Protein AF-A0A7W6ABR7-F1 (afdb_monomer)

Nearest PDB structures (foldseek):
  3lcb-assembly2_B  TM=5.280E-01  e=5.001E-01  Escherichia coli O157:H7
  6k5l-assembly1_B  TM=5.221E-01  e=9.002E-01  Escherichia coli O157
  3eps-assembly1_A  TM=5.147E-01  e=1.208E+00  Escherichia coli O157:H7
  7tbi-assembly1_W1  TM=4.268E-01  e=2.050E+00  Saccharomyces cerevisiae
  7vci-assembly1_M  TM=4.526E-01  e=3.690E+00  Xenopus laevis

Structure (mmCIF, N/CA/C/O backbone):
data_AF-A0A7W6ABR7-F1
#
_entry.id   AF-A0A7W6ABR7-F1
#
loop_
_atom_site.group_PDB
_atom_site.id
_atom_site.type_symbol
_atom_site.label_atom_id
_atom_site.label_alt_id
_atom_site.label_comp_id
_atom_site.label_asym_id
_atom_site.label_entity_id
_atom_site.label_seq_id
_atom_site.pdbx_PDB_ins_code
_atom_site.Cartn_x
_atom_site.Cartn_y
_atom_site.Cartn_z
_atom_site.occupancy
_atom_site.B_iso_or_equiv
_atom_site.auth_seq_id
_atom_site.auth_comp_id
_atom_site.auth_asym_id
_atom_site.auth_atom_id
_atom_site.pdbx_PDB_model_num
ATOM 1 N N . MET A 1 1 ? -8.091 80.539 2.087 1.00 40.97 1 MET A N 1
ATOM 2 C CA . MET A 1 1 ? -8.382 79.574 0.998 1.00 40.97 1 MET A CA 1
ATOM 3 C C . MET A 1 1 ? -7.299 78.504 1.099 1.00 40.97 1 MET A C 1
ATOM 5 O O . MET A 1 1 ? -6.149 78.887 1.039 1.00 40.97 1 MET A O 1
ATOM 9 N N . LYS A 1 2 ? -7.511 77.228 1.430 1.00 37.53 2 LYS A N 1
ATOM 10 C CA . LYS A 1 2 ? -8.488 76.234 0.963 1.00 37.53 2 LYS A CA 1
ATOM 11 C C . LYS A 1 2 ? -8.490 75.110 2.028 1.00 37.53 2 LYS A C 1
ATOM 13 O O . LYS A 1 2 ? -7.422 74.620 2.375 1.00 37.53 2 LYS A O 1
ATOM 18 N N . ARG A 1 3 ? -9.644 74.761 2.610 1.00 43.75 3 ARG A N 1
ATOM 19 C CA . ARG A 1 3 ? -9.775 73.646 3.571 1.00 43.75 3 ARG A CA 1
ATOM 20 C C . ARG A 1 3 ? -9.932 72.356 2.760 1.00 43.75 3 ARG A C 1
ATOM 22 O O . ARG A 1 3 ? -10.906 72.244 2.024 1.00 43.75 3 ARG A O 1
ATOM 29 N N . MET A 1 4 ? -8.972 71.435 2.837 1.00 45.25 4 MET A N 1
ATOM 30 C CA . MET A 1 4 ? -9.095 70.100 2.237 1.00 45.25 4 MET A CA 1
ATOM 31 C C . MET A 1 4 ? -9.665 69.146 3.283 1.00 45.25 4 MET A C 1
ATOM 33 O O . MET A 1 4 ? -9.022 68.833 4.281 1.00 45.25 4 MET A O 1
ATOM 37 N N . THR A 1 5 ? -10.913 68.753 3.065 1.00 47.97 5 THR A N 1
ATOM 38 C CA . THR A 1 5 ? -11.672 67.821 3.894 1.00 47.97 5 THR A CA 1
ATOM 39 C C . THR A 1 5 ? -11.133 66.404 3.695 1.00 47.97 5 THR A C 1
ATOM 41 O O . THR A 1 5 ? -11.092 65.904 2.572 1.00 47.97 5 THR A O 1
ATOM 44 N N . LEU A 1 6 ? -10.707 65.768 4.787 1.00 48.12 6 LEU A N 1
ATOM 45 C CA . LEU A 1 6 ? -10.319 64.358 4.853 1.00 48.12 6 LEU A CA 1
ATOM 46 C C . LEU A 1 6 ? -11.557 63.473 4.633 1.00 48.12 6 LEU A C 1
ATOM 48 O O . LEU A 1 6 ? -12.502 63.541 5.416 1.00 48.12 6 LEU A O 1
ATOM 52 N N . ILE A 1 7 ? -11.552 62.633 3.595 1.00 52.03 7 ILE A N 1
ATOM 53 C CA . ILE A 1 7 ? -12.547 61.564 3.428 1.00 52.03 7 ILE A CA 1
ATOM 54 C C . ILE A 1 7 ? -11.973 60.306 4.080 1.00 52.03 7 ILE A C 1
ATOM 56 O O . ILE A 1 7 ? -11.142 59.607 3.500 1.00 52.03 7 ILE A O 1
ATOM 60 N N . ALA A 1 8 ? -12.404 60.045 5.313 1.00 47.41 8 ALA A N 1
ATOM 61 C CA . ALA A 1 8 ? -12.148 58.796 6.014 1.00 47.41 8 ALA A CA 1
ATOM 62 C C . ALA A 1 8 ? -12.925 57.661 5.327 1.00 47.41 8 ALA A C 1
ATOM 64 O O . ALA A 1 8 ? -14.147 57.569 5.431 1.00 47.41 8 ALA A O 1
ATOM 65 N N . THR A 1 9 ? -12.217 56.803 4.599 1.00 53.22 9 THR A N 1
ATOM 66 C CA . THR A 1 9 ? -12.758 55.554 4.054 1.00 53.22 9 THR A CA 1
ATOM 67 C C . THR A 1 9 ? -12.646 54.481 5.134 1.00 53.22 9 THR A C 1
ATOM 69 O O . THR A 1 9 ? -11.569 53.956 5.405 1.00 53.22 9 THR A O 1
ATOM 72 N N . ALA A 1 10 ? -13.764 54.180 5.795 1.00 51.59 10 ALA A N 1
ATOM 73 C CA . ALA A 1 10 ? -13.861 53.068 6.731 1.00 51.59 10 ALA A CA 1
ATOM 74 C C . ALA A 1 10 ? -13.858 51.746 5.947 1.00 51.59 10 ALA A C 1
ATOM 76 O O . ALA A 1 10 ? -14.879 51.319 5.410 1.00 51.59 10 ALA A O 1
ATOM 77 N N . ILE A 1 11 ? -12.691 51.107 5.854 1.00 56.41 11 ILE A N 1
ATOM 78 C CA . ILE A 1 11 ? -12.561 49.736 5.360 1.00 56.41 11 ILE A CA 1
ATOM 79 C C . ILE A 1 11 ? -13.024 48.813 6.489 1.00 56.41 11 ILE A C 1
ATOM 81 O O . ILE A 1 11 ? -12.309 48.598 7.467 1.00 56.41 11 ILE A O 1
ATOM 85 N N . VAL A 1 12 ? -14.237 48.277 6.367 1.00 55.28 12 VAL A N 1
ATOM 86 C CA . VAL A 1 12 ? -14.698 47.164 7.202 1.00 55.28 12 VAL A CA 1
ATOM 87 C C . VAL A 1 12 ? -13.938 45.922 6.743 1.00 55.28 12 VAL A C 1
ATOM 89 O O . VAL A 1 12 ? -14.276 45.303 5.737 1.00 55.28 12 VAL A O 1
ATOM 92 N N . ALA A 1 13 ? -12.863 45.586 7.455 1.00 52.78 13 ALA A N 1
ATOM 93 C CA . ALA A 1 13 ? -12.160 44.327 7.274 1.00 52.78 13 ALA A CA 1
ATOM 94 C C . ALA A 1 13 ? -13.083 43.190 7.733 1.00 52.78 13 ALA A C 1
ATOM 96 O O . ALA A 1 13 ? -13.260 42.955 8.929 1.00 52.78 13 ALA A O 1
ATOM 97 N N . ALA A 1 14 ? -13.701 42.500 6.774 1.00 53.84 14 ALA A N 1
ATOM 98 C CA . ALA A 1 14 ? -14.342 41.220 7.021 1.00 53.84 14 ALA A CA 1
ATOM 99 C C . ALA A 1 14 ? -13.269 40.261 7.551 1.00 53.84 14 ALA A C 1
ATOM 101 O O . ALA A 1 14 ? -12.345 39.884 6.830 1.00 53.84 14 ALA A O 1
ATOM 102 N N . ALA A 1 15 ? -13.362 39.913 8.833 1.00 54.12 15 ALA A N 1
ATOM 103 C CA . ALA A 1 15 ? -12.541 38.880 9.432 1.00 54.12 15 ALA A CA 1
ATOM 104 C C . ALA A 1 15 ? -12.899 37.551 8.758 1.00 54.12 15 ALA A C 1
ATOM 106 O O . ALA A 1 15 ? -13.858 36.878 9.135 1.00 54.12 15 ALA A O 1
ATOM 107 N N . CYS A 1 16 ? -12.140 37.187 7.726 1.00 44.81 16 CYS A N 1
ATOM 108 C CA . CYS A 1 16 ? -12.089 35.824 7.241 1.00 44.81 16 CYS A CA 1
ATOM 109 C C . CYS A 1 16 ? -11.660 34.971 8.433 1.00 44.81 16 CYS A C 1
ATOM 111 O O . CYS A 1 16 ? -10.497 34.998 8.836 1.00 44.81 16 CYS A O 1
ATOM 113 N N . VAL A 1 17 ? -12.607 34.242 9.022 1.00 52.72 17 VAL A N 1
ATOM 114 C CA . VAL A 1 17 ? -12.305 33.117 9.898 1.00 52.72 17 VAL A CA 1
ATOM 115 C C . VAL A 1 17 ? -11.596 32.111 9.001 1.00 52.72 17 VAL A C 1
ATOM 117 O O . VAL A 1 17 ? -12.223 31.290 8.336 1.00 52.72 17 VAL A O 1
ATOM 120 N N . ALA A 1 18 ? -10.278 32.258 8.889 1.00 49.62 18 ALA A N 1
ATOM 121 C CA . ALA A 1 18 ? -9.412 31.265 8.300 1.00 49.62 18 ALA A CA 1
ATOM 122 C C . ALA A 1 18 ? -9.543 30.042 9.203 1.00 49.62 18 ALA A C 1
ATOM 124 O O . ALA A 1 18 ? -8.872 29.939 10.229 1.00 49.62 18 ALA A O 1
ATOM 125 N N . GLY A 1 19 ? -10.485 29.157 8.865 1.00 48.53 19 GLY A N 1
ATOM 126 C CA . GLY A 1 19 ? -10.517 27.812 9.402 1.00 48.53 19 GLY A CA 1
ATOM 127 C C . GLY A 1 19 ? -9.141 27.236 9.133 1.00 48.53 19 GLY A C 1
ATOM 128 O O . GLY A 1 19 ? -8.797 26.967 7.983 1.00 48.53 19 GLY A O 1
ATOM 129 N N . GLN A 1 20 ? -8.316 27.165 10.177 1.00 51.12 20 GLN A N 1
ATOM 130 C CA . GLN A 1 20 ? -7.013 26.533 10.093 1.00 51.12 20 GLN A CA 1
ATOM 131 C C . GLN A 1 20 ? -7.262 25.151 9.485 1.00 51.12 20 GLN A C 1
ATOM 133 O O . GLN A 1 20 ? -8.160 24.452 9.971 1.00 51.12 20 GLN A O 1
ATOM 138 N N . PRO A 1 21 ? -6.557 24.762 8.405 1.00 53.19 21 PRO A N 1
ATOM 139 C CA . PRO A 1 21 ? -6.704 23.415 7.889 1.00 53.19 21 PRO A CA 1
ATOM 140 C C . PRO A 1 21 ? -6.446 22.483 9.068 1.00 53.19 21 PRO A C 1
ATOM 142 O O . PRO A 1 21 ? -5.425 22.630 9.745 1.00 53.19 21 PRO A O 1
ATOM 145 N N . ALA A 1 22 ? -7.409 21.603 9.363 1.00 56.69 22 ALA A N 1
ATOM 146 C CA . ALA A 1 22 ? -7.253 20.581 10.387 1.00 56.69 22 ALA A CA 1
ATOM 147 C C . ALA A 1 22 ? -5.874 19.961 10.173 1.00 56.69 22 ALA A C 1
ATOM 149 O O . ALA A 1 22 ? -5.613 19.446 9.084 1.00 56.69 22 ALA A O 1
ATOM 150 N N . ALA A 1 23 ? -4.976 20.150 11.146 1.00 50.81 23 ALA A N 1
ATOM 151 C CA . ALA A 1 23 ? -3.567 19.827 11.000 1.00 50.81 23 ALA A CA 1
ATOM 152 C C . ALA A 1 23 ? -3.455 18.420 10.411 1.00 50.81 23 ALA A C 1
ATOM 154 O O . ALA A 1 23 ? -3.910 17.453 11.026 1.00 50.81 23 ALA A O 1
ATOM 155 N N . ALA A 1 24 ? -2.942 18.327 9.182 1.00 60.16 24 ALA A N 1
ATOM 156 C CA . ALA A 1 24 ? -2.830 17.061 8.484 1.00 60.16 24 ALA A CA 1
ATOM 157 C C . ALA A 1 24 ? -1.915 16.170 9.323 1.00 60.16 24 ALA A C 1
ATOM 159 O O . ALA A 1 24 ? -0.714 16.423 9.429 1.00 60.16 24 ALA A O 1
ATOM 160 N N . TYR A 1 25 ? -2.500 15.179 9.995 1.00 64.62 25 TYR A N 1
ATOM 161 C CA . TYR A 1 25 ? -1.747 14.247 10.817 1.00 64.62 25 TYR A CA 1
ATOM 162 C C . TYR A 1 25 ? -0.750 13.533 9.905 1.00 64.62 25 TYR A C 1
ATOM 164 O O . TYR A 1 25 ? -1.149 12.835 8.971 1.00 64.62 25 TYR A O 1
ATOM 172 N N . GLN A 1 26 ? 0.546 13.757 10.125 1.00 76.81 26 GLN A N 1
ATOM 173 C CA . GLN A 1 26 ? 1.570 13.140 9.293 1.00 76.81 26 GLN A CA 1
ATOM 174 C C . GLN A 1 26 ? 1.628 11.646 9.613 1.00 76.81 26 GLN A C 1
ATOM 176 O O . GLN A 1 26 ? 1.934 11.247 10.737 1.00 76.81 26 GLN A O 1
ATOM 181 N N . ILE A 1 27 ? 1.319 10.815 8.618 1.00 87.12 27 ILE A N 1
ATOM 182 C CA . ILE A 1 27 ? 1.443 9.363 8.735 1.00 87.12 27 ILE A CA 1
ATOM 183 C C . ILE A 1 27 ? 2.925 9.036 8.892 1.00 87.12 27 ILE A C 1
ATOM 185 O O . ILE A 1 27 ? 3.744 9.393 8.045 1.00 87.12 27 ILE A O 1
ATOM 189 N N . ARG A 1 28 ? 3.282 8.314 9.956 1.00 92.25 28 ARG A N 1
ATOM 190 C CA . ARG A 1 28 ? 4.657 7.842 10.124 1.00 92.25 28 ARG A CA 1
ATOM 191 C C . ARG A 1 28 ? 4.932 6.709 9.137 1.00 92.25 28 ARG A C 1
ATOM 193 O O . ARG A 1 28 ? 4.424 5.603 9.316 1.00 92.25 28 ARG A O 1
ATOM 200 N N . THR A 1 29 ? 5.758 6.962 8.130 1.00 93.38 29 THR A N 1
ATOM 201 C CA . THR A 1 29 ? 6.196 5.947 7.163 1.00 93.38 29 THR A CA 1
ATOM 202 C C . THR A 1 29 ? 7.587 5.417 7.505 1.00 93.38 29 THR A C 1
ATOM 204 O O . THR A 1 29 ? 8.494 6.200 7.785 1.00 93.38 29 THR A O 1
ATOM 207 N N . THR A 1 30 ? 7.773 4.099 7.475 1.00 95.62 30 THR A N 1
ATOM 208 C CA . THR A 1 30 ? 9.071 3.429 7.666 1.00 95.62 30 THR A CA 1
ATOM 209 C C . THR A 1 30 ? 9.321 2.381 6.583 1.00 95.62 30 THR A C 1
ATOM 211 O O . THR A 1 30 ? 8.418 2.020 5.827 1.00 95.62 30 THR A O 1
ATOM 214 N N . GLY A 1 31 ? 10.558 1.887 6.505 1.00 95.62 31 GLY A N 1
ATOM 215 C CA . GLY A 1 31 ? 10.948 0.859 5.544 1.00 95.62 31 GLY A CA 1
ATOM 216 C C . GLY A 1 31 ? 11.339 1.433 4.182 1.00 95.62 31 GLY A C 1
ATOM 217 O O . GLY A 1 31 ? 11.894 2.528 4.098 1.00 95.62 31 GLY A O 1
ATOM 218 N N . ARG A 1 32 ? 11.115 0.657 3.117 1.00 95.75 32 ARG A N 1
ATOM 219 C CA . ARG A 1 32 ? 11.445 1.032 1.734 1.00 95.75 32 ARG A CA 1
ATOM 220 C C . ARG A 1 32 ? 10.276 0.731 0.807 1.00 95.75 32 ARG A C 1
ATOM 222 O O . ARG A 1 32 ? 9.726 -0.368 0.846 1.00 95.75 32 ARG A O 1
ATOM 229 N N . THR A 1 33 ? 9.983 1.688 -0.063 1.00 96.62 33 THR A N 1
ATOM 230 C CA . THR A 1 33 ? 9.040 1.563 -1.173 1.00 96.62 33 THR A CA 1
ATOM 231 C C . THR A 1 33 ? 9.687 2.098 -2.447 1.00 96.62 33 THR A C 1
ATOM 233 O O . THR A 1 33 ? 10.537 2.989 -2.387 1.00 96.62 33 THR A O 1
ATOM 236 N N . MET A 1 34 ? 9.313 1.531 -3.588 1.00 95.69 34 MET A N 1
ATOM 237 C CA . MET A 1 34 ? 9.622 2.039 -4.923 1.00 95.69 34 MET A CA 1
ATOM 238 C C . MET A 1 34 ? 8.494 2.913 -5.480 1.00 95.69 34 MET A C 1
ATOM 240 O O . MET A 1 34 ? 8.646 3.489 -6.559 1.00 95.69 34 MET A O 1
ATOM 244 N N . ALA A 1 35 ? 7.369 3.030 -4.769 1.00 95.50 35 ALA A N 1
ATOM 245 C CA . ALA A 1 35 ? 6.313 3.955 -5.138 1.00 95.50 35 ALA A CA 1
ATOM 246 C C . ALA A 1 35 ? 6.827 5.398 -5.065 1.00 95.50 35 ALA A C 1
ATOM 248 O O . ALA A 1 35 ? 7.492 5.797 -4.106 1.00 95.50 35 ALA A O 1
ATOM 249 N N . SER A 1 36 ? 6.476 6.208 -6.066 1.00 94.00 36 SER A N 1
ATOM 250 C CA . SER A 1 36 ? 6.659 7.655 -5.956 1.00 94.00 36 SER A CA 1
ATOM 251 C C . SER A 1 36 ? 5.838 8.193 -4.773 1.00 94.00 36 SER A C 1
ATOM 253 O O . SER A 1 36 ? 4.831 7.582 -4.406 1.00 94.00 36 SER A O 1
ATOM 255 N N . PRO A 1 37 ? 6.196 9.351 -4.188 1.00 93.88 37 PRO A N 1
ATOM 256 C CA . PRO A 1 37 ? 5.435 9.918 -3.073 1.00 93.88 37 PRO A CA 1
ATOM 257 C C . PRO A 1 37 ? 3.935 10.073 -3.366 1.00 93.88 37 PRO A C 1
ATOM 259 O O . PRO A 1 37 ? 3.108 9.822 -2.493 1.00 93.88 37 PRO A O 1
ATOM 262 N N . GLN A 1 38 ? 3.583 10.430 -4.606 1.00 93.62 38 GLN A N 1
ATOM 263 C CA . GLN A 1 38 ? 2.192 10.554 -5.039 1.00 93.62 38 GLN A CA 1
ATOM 264 C C . GLN A 1 38 ? 1.486 9.194 -5.106 1.00 93.62 38 GLN A C 1
ATOM 266 O O . GLN A 1 38 ? 0.437 9.032 -4.492 1.00 93.62 38 GLN A O 1
ATOM 271 N N . LEU A 1 39 ? 2.091 8.198 -5.766 1.00 95.56 39 LEU A N 1
ATOM 272 C CA . LEU A 1 39 ? 1.530 6.845 -5.826 1.00 95.56 39 LEU A CA 1
ATOM 273 C C . LEU A 1 39 ? 1.368 6.253 -4.423 1.00 95.56 39 LEU A C 1
ATOM 275 O O . LEU A 1 39 ? 0.382 5.579 -4.136 1.00 95.56 39 LEU A O 1
ATOM 279 N N . ALA A 1 40 ? 2.319 6.531 -3.528 1.00 96.62 40 ALA A N 1
ATOM 280 C CA . ALA A 1 40 ? 2.242 6.046 -2.167 1.00 96.62 40 ALA A CA 1
ATOM 281 C C . ALA A 1 40 ? 1.074 6.669 -1.390 1.00 96.62 40 ALA A C 1
ATOM 283 O O . ALA A 1 40 ? 0.364 5.962 -0.673 1.00 96.62 40 ALA A O 1
ATOM 284 N N . ALA A 1 41 ? 0.843 7.973 -1.561 1.00 95.06 41 ALA A N 1
ATOM 285 C CA . ALA A 1 41 ? -0.313 8.654 -0.992 1.00 95.06 41 ALA A CA 1
ATOM 286 C C . ALA A 1 41 ? -1.636 8.092 -1.539 1.00 95.06 41 ALA A C 1
ATOM 288 O O . ALA A 1 41 ? -2.559 7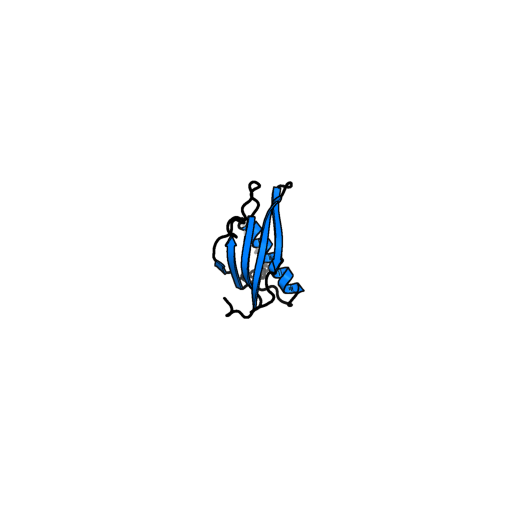.861 -0.759 1.00 95.06 41 ALA A O 1
ATOM 289 N N . ASP A 1 42 ? -1.713 7.807 -2.842 1.00 96.19 42 ASP A N 1
ATOM 290 C CA . ASP A 1 42 ? -2.900 7.214 -3.469 1.00 96.19 42 ASP A CA 1
ATOM 291 C C . ASP A 1 42 ? -3.218 5.833 -2.877 1.00 96.19 42 ASP A C 1
ATOM 293 O O . ASP A 1 42 ? -4.345 5.588 -2.441 1.00 96.19 42 ASP A O 1
ATOM 297 N N . VAL A 1 43 ? -2.206 4.969 -2.737 1.00 97.50 43 VAL A N 1
ATOM 298 C CA . VAL A 1 43 ? -2.360 3.653 -2.096 1.00 97.50 43 VAL A CA 1
ATOM 299 C C . VAL A 1 43 ? -2.838 3.793 -0.644 1.00 97.50 43 VAL A C 1
ATOM 301 O O . VAL A 1 43 ? -3.746 3.075 -0.222 1.00 97.50 43 VAL A O 1
ATOM 304 N N . LEU A 1 44 ? -2.265 4.718 0.139 1.00 96.62 44 LEU A N 1
ATOM 305 C CA . LEU A 1 44 ? -2.698 4.959 1.523 1.00 96.62 44 LEU A CA 1
ATOM 306 C C . LEU A 1 44 ? -4.147 5.462 1.593 1.00 96.62 44 LEU A C 1
ATOM 308 O O . LEU A 1 44 ? -4.898 5.021 2.465 1.00 96.62 44 LEU A O 1
ATOM 312 N N . ASN A 1 45 ? -4.556 6.339 0.676 1.00 96.06 45 ASN A N 1
ATOM 313 C CA . ASN A 1 45 ? -5.925 6.844 0.594 1.00 96.06 45 ASN A CA 1
ATOM 314 C C . ASN A 1 45 ? -6.928 5.726 0.286 1.00 96.06 45 ASN A C 1
ATOM 316 O O . ASN A 1 45 ? -7.991 5.656 0.911 1.00 96.06 45 ASN A O 1
ATOM 320 N N . ASP A 1 46 ? -6.587 4.809 -0.617 1.00 97.31 46 ASP A N 1
ATOM 321 C CA . ASP A 1 46 ? -7.450 3.674 -0.938 1.00 97.31 46 ASP A CA 1
ATOM 322 C C . ASP A 1 46 ? -7.499 2.635 0.190 1.00 97.31 46 ASP A C 1
ATOM 324 O O . ASP A 1 46 ? -8.572 2.101 0.488 1.00 97.31 46 ASP A O 1
ATOM 328 N N . ILE A 1 47 ? -6.401 2.423 0.923 1.00 95.81 47 ILE A N 1
ATOM 329 C CA . ILE A 1 47 ? -6.415 1.619 2.158 1.00 95.81 47 ILE A CA 1
ATOM 330 C C . ILE A 1 47 ? -7.279 2.282 3.244 1.00 95.81 47 ILE A C 1
ATOM 332 O O . ILE A 1 47 ? -8.026 1.597 3.954 1.00 95.81 47 ILE A O 1
ATOM 336 N N . ALA A 1 48 ? -7.217 3.608 3.385 1.00 95.00 48 ALA A N 1
ATOM 337 C CA . ALA A 1 48 ? -8.055 4.358 4.318 1.00 95.00 48 ALA A CA 1
ATOM 338 C C . ALA A 1 48 ? -9.544 4.223 3.957 1.00 95.00 48 ALA A C 1
ATOM 340 O O . ALA A 1 48 ? -10.379 3.975 4.834 1.00 95.00 48 ALA A O 1
ATOM 341 N N . ARG A 1 49 ? -9.879 4.306 2.663 1.00 95.50 49 ARG A N 1
ATOM 342 C CA . ARG A 1 49 ? -11.234 4.068 2.145 1.00 95.50 49 ARG A CA 1
ATOM 343 C C . ARG A 1 49 ? -11.694 2.640 2.429 1.00 95.50 49 ARG A C 1
ATOM 345 O O . ARG A 1 49 ? -12.767 2.458 3.003 1.00 95.50 49 ARG A O 1
ATOM 352 N N . TYR A 1 50 ? -10.869 1.641 2.121 1.00 92.88 50 TYR A N 1
ATOM 353 C CA . TYR A 1 50 ? -11.139 0.240 2.451 1.00 92.88 50 TYR A CA 1
ATOM 354 C C . TYR A 1 50 ? -11.428 0.067 3.951 1.00 92.88 50 TYR A C 1
ATOM 356 O O . TYR A 1 50 ? -12.444 -0.518 4.334 1.00 92.88 50 TYR A O 1
ATOM 364 N N . SER A 1 51 ? -10.588 0.642 4.814 1.00 92.38 51 SER A N 1
ATOM 365 C CA . SER A 1 51 ? -10.743 0.566 6.273 1.00 92.38 51 SER A CA 1
ATOM 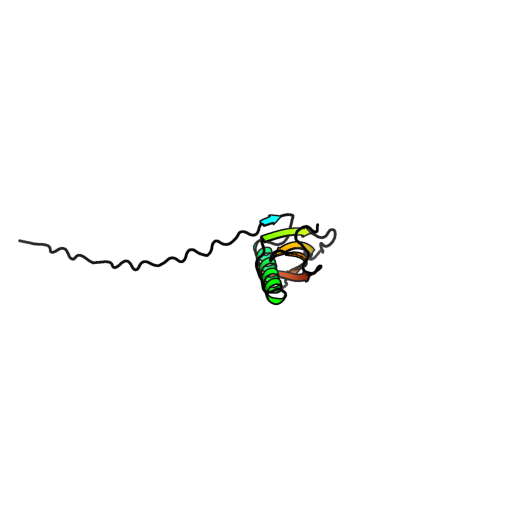366 C C . SER A 1 51 ? -12.044 1.221 6.745 1.00 92.38 51 SER A C 1
ATOM 368 O O . SER A 1 51 ? -12.719 0.700 7.639 1.00 92.38 51 SER A O 1
ATOM 370 N N . LYS A 1 52 ? -12.448 2.329 6.106 1.00 93.94 52 LYS A N 1
ATOM 371 C CA . LYS A 1 52 ? -13.723 2.997 6.387 1.00 93.94 52 LYS A CA 1
ATOM 372 C C . LYS A 1 52 ? -14.901 2.102 6.031 1.00 93.94 52 LYS A C 1
ATOM 374 O O . LYS A 1 52 ? -15.811 1.972 6.844 1.00 93.94 52 LYS A O 1
ATOM 379 N N . THR A 1 53 ? -14.863 1.479 4.854 1.00 93.31 53 THR A N 1
ATOM 380 C CA . THR A 1 53 ? -15.949 0.616 4.362 1.00 93.31 53 THR A CA 1
ATOM 381 C C . THR A 1 53 ? -16.083 -0.690 5.143 1.00 93.31 53 THR A C 1
ATOM 383 O O . THR A 1 53 ? -17.196 -1.138 5.381 1.00 93.31 53 THR A O 1
ATOM 386 N N . THR A 1 54 ? -14.972 -1.281 5.586 1.00 90.38 54 THR A N 1
ATOM 387 C CA . THR A 1 54 ? -14.974 -2.594 6.257 1.00 90.38 54 THR A CA 1
ATOM 388 C C . THR A 1 54 ? -15.020 -2.506 7.779 1.00 90.38 54 THR A C 1
ATOM 390 O O . THR A 1 54 ? -15.416 -3.463 8.438 1.00 90.38 54 THR A O 1
ATOM 393 N N . GLY A 1 55 ? -14.615 -1.374 8.359 1.00 86.38 55 GLY A N 1
ATOM 394 C CA . GLY A 1 55 ? -14.447 -1.239 9.805 1.00 86.38 55 GLY A CA 1
ATOM 395 C C . GLY A 1 55 ? -14.774 0.140 10.371 1.00 86.38 55 GLY A C 1
ATOM 396 O O . GLY A 1 55 ? -14.342 0.436 11.486 1.00 86.38 55 GLY A O 1
ATOM 397 N N . GLY A 1 56 ? -15.471 0.994 9.613 1.00 91.25 56 GLY A N 1
ATOM 398 C CA . GLY A 1 56 ? -16.050 2.259 10.080 1.00 91.25 56 GLY A CA 1
ATOM 399 C C . GLY A 1 56 ? -15.072 3.420 10.287 1.00 91.25 56 GLY A C 1
ATOM 400 O O . GLY A 1 56 ? -15.510 4.537 10.577 1.00 91.25 56 GLY A O 1
ATOM 401 N N . CYS A 1 57 ? -13.769 3.219 10.081 1.00 90.75 57 CYS A N 1
ATOM 402 C CA . 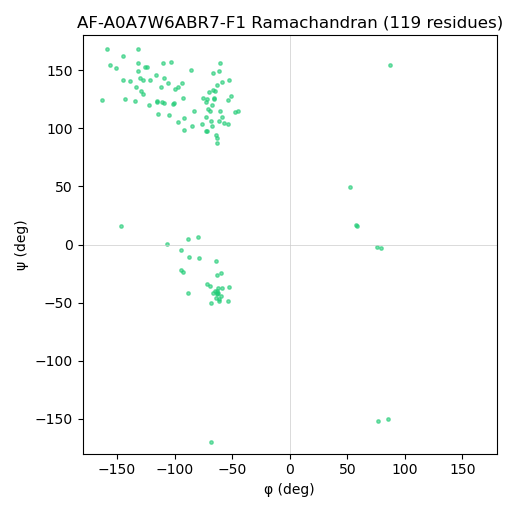CYS A 1 57 ? -12.734 4.221 10.338 1.00 90.75 57 CYS A CA 1
ATOM 403 C C . CYS A 1 57 ? -11.669 4.245 9.227 1.00 90.75 57 CYS A C 1
ATOM 405 O O . CYS A 1 57 ? -11.265 3.199 8.733 1.00 90.75 57 CYS A O 1
ATOM 407 N N . SER A 1 58 ? -11.211 5.443 8.855 1.00 92.75 58 SER A N 1
ATOM 408 C CA . SER A 1 58 ? -10.202 5.691 7.810 1.00 92.75 58 SER A CA 1
ATOM 409 C C . SER A 1 58 ? -8.833 6.111 8.355 1.00 92.75 58 SER A C 1
ATOM 411 O O . SER A 1 58 ? -7.926 6.398 7.581 1.00 92.75 58 SER A O 1
ATOM 413 N N . PHE A 1 59 ? -8.674 6.205 9.676 1.00 92.00 59 PHE A N 1
ATOM 414 C CA . PHE A 1 59 ? -7.473 6.775 10.276 1.00 92.00 59 PHE A CA 1
ATOM 415 C C . PHE A 1 59 ? -6.285 5.809 10.197 1.00 92.00 59 PHE A C 1
ATOM 417 O O . PHE A 1 59 ? -6.366 4.683 10.693 1.00 92.00 59 PHE A O 1
ATOM 424 N N . ILE A 1 60 ? -5.165 6.275 9.640 1.00 93.75 60 ILE A N 1
ATOM 425 C CA . ILE A 1 60 ? -3.897 5.544 9.543 1.00 93.75 60 ILE A CA 1
ATOM 426 C C . ILE A 1 60 ? -2.851 6.279 10.388 1.00 93.75 60 ILE A C 1
ATOM 428 O O . ILE A 1 60 ? -2.584 7.454 10.164 1.00 93.75 60 ILE A O 1
ATOM 432 N N . TYR A 1 61 ? -2.244 5.582 11.349 1.00 92.38 61 TYR A N 1
ATOM 433 C CA . TYR A 1 61 ? -1.203 6.131 12.228 1.00 92.38 61 TYR A CA 1
ATOM 434 C C . TYR A 1 61 ? 0.194 5.973 11.623 1.00 92.38 61 TYR A C 1
ATOM 436 O O . TYR A 1 61 ? 1.036 6.866 11.708 1.00 92.38 61 TYR A O 1
ATOM 444 N N . SER A 1 62 ? 0.458 4.808 11.032 1.00 95.06 62 SER A N 1
ATOM 445 C CA . SER A 1 62 ? 1.769 4.479 10.483 1.00 95.06 62 SER A CA 1
ATOM 446 C C . SER A 1 62 ? 1.683 3.421 9.395 1.00 95.06 62 SER A C 1
ATOM 448 O O . SER A 1 62 ? 0.793 2.567 9.437 1.00 95.06 62 SER A O 1
ATOM 450 N N . ALA A 1 63 ? 2.662 3.423 8.496 1.00 96.69 63 ALA A N 1
ATOM 451 C CA . ALA A 1 63 ? 2.844 2.411 7.465 1.00 96.69 63 ALA A CA 1
ATOM 452 C C . ALA A 1 63 ? 4.316 1.984 7.399 1.00 96.69 63 ALA A C 1
ATOM 454 O O . ALA A 1 63 ? 5.197 2.815 7.200 1.00 96.69 63 ALA A O 1
ATOM 455 N N . ASP A 1 64 ? 4.573 0.690 7.559 1.00 97.50 64 ASP A N 1
ATOM 456 C CA . ASP A 1 64 ? 5.877 0.080 7.3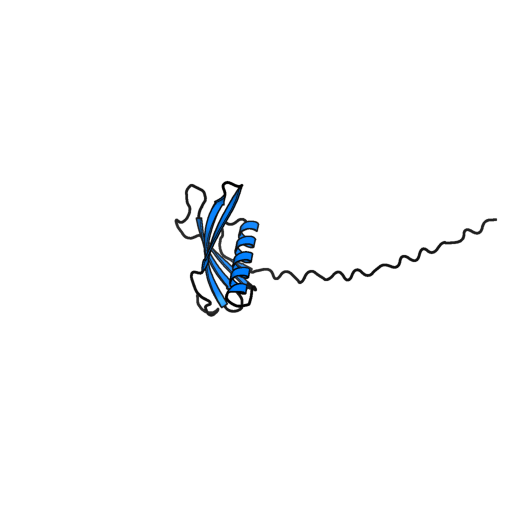12 1.00 97.50 64 ASP A CA 1
ATOM 457 C C . ASP A 1 64 ? 5.855 -0.634 5.959 1.00 97.50 64 ASP A C 1
ATOM 459 O O . ASP A 1 64 ? 5.012 -1.506 5.726 1.00 97.50 64 ASP A O 1
ATOM 463 N N . MET A 1 65 ? 6.746 -0.232 5.057 1.00 98.12 65 MET A N 1
ATOM 464 C CA . MET A 1 65 ? 6.742 -0.650 3.657 1.00 98.12 65 MET A CA 1
ATOM 465 C C . MET A 1 65 ? 7.940 -1.544 3.361 1.00 98.12 65 MET A C 1
ATOM 467 O O . MET A 1 65 ? 9.075 -1.255 3.753 1.00 98.12 65 MET A O 1
ATOM 471 N N . ARG 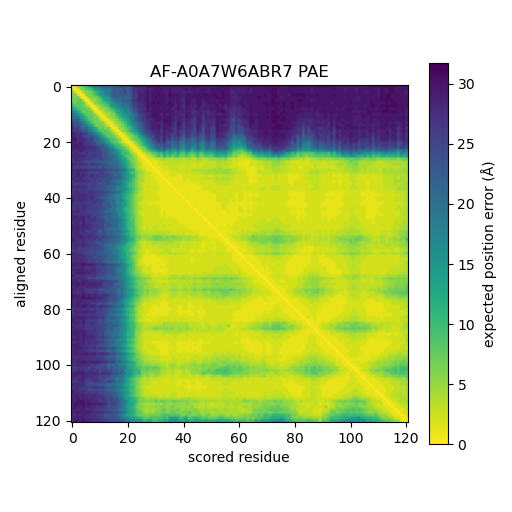A 1 66 ? 7.699 -2.639 2.640 1.00 97.88 66 ARG A N 1
ATOM 472 C CA . ARG A 1 66 ? 8.755 -3.566 2.240 1.00 97.88 66 ARG A CA 1
ATOM 473 C C . ARG A 1 66 ? 8.515 -4.111 0.843 1.00 97.88 66 ARG A C 1
ATOM 475 O O . ARG A 1 66 ? 7.501 -4.759 0.596 1.00 97.88 66 ARG A O 1
ATOM 482 N N . ILE A 1 67 ? 9.504 -3.953 -0.028 1.00 98.00 67 ILE A N 1
ATOM 483 C CA . ILE A 1 67 ? 9.542 -4.599 -1.344 1.00 98.00 67 ILE A CA 1
ATOM 484 C C . ILE A 1 67 ? 9.638 -6.120 -1.160 1.00 98.00 67 ILE A C 1
ATOM 486 O O . ILE A 1 67 ? 10.451 -6.610 -0.369 1.00 98.00 67 ILE A O 1
ATOM 490 N N . VAL A 1 68 ? 8.803 -6.874 -1.874 1.00 97.81 68 VAL A N 1
ATOM 491 C CA . VAL A 1 68 ? 8.878 -8.339 -1.899 1.00 97.81 68 VAL A CA 1
ATOM 492 C C . VAL A 1 68 ? 10.122 -8.746 -2.698 1.00 97.81 68 VAL A C 1
ATOM 494 O O . VAL A 1 68 ? 10.243 -8.314 -3.850 1.00 97.81 68 VAL A O 1
ATOM 497 N N . PRO A 1 69 ? 11.033 -9.558 -2.125 1.00 95.94 69 PRO A N 1
ATOM 498 C CA . PRO A 1 69 ? 12.194 -10.072 -2.850 1.00 95.94 69 PRO A CA 1
ATOM 499 C C . PRO A 1 69 ? 11.781 -10.755 -4.154 1.00 95.94 69 PRO A C 1
ATOM 501 O O . PRO A 1 69 ? 10.736 -11.402 -4.199 1.00 95.94 69 PRO A O 1
ATOM 504 N N . ASP A 1 70 ? 12.575 -10.560 -5.206 1.00 94.81 70 ASP A N 1
ATOM 505 C CA . ASP A 1 70 ? 12.400 -11.195 -6.522 1.00 94.81 70 ASP A CA 1
ATOM 506 C C . ASP A 1 70 ? 11.042 -10.937 -7.204 1.00 94.81 70 ASP A C 1
ATOM 508 O O . ASP A 1 70 ? 10.666 -11.617 -8.154 1.00 94.81 70 ASP A O 1
ATOM 512 N N . SER A 1 71 ? 10.293 -9.925 -6.747 1.00 96.19 71 SER A N 1
ATOM 513 C CA . SER A 1 71 ? 9.013 -9.539 -7.356 1.00 96.19 71 SER A CA 1
ATOM 514 C C . SER A 1 71 ? 9.151 -8.542 -8.506 1.00 96.19 71 SER A C 1
ATOM 516 O O . SER A 1 71 ? 8.165 -8.284 -9.198 1.00 96.19 71 SER A O 1
ATOM 518 N N . GLN A 1 72 ? 10.343 -7.964 -8.694 1.00 95.06 72 GLN A N 1
ATOM 519 C CA . GLN A 1 72 ? 10.614 -7.048 -9.796 1.00 95.06 72 GLN A CA 1
ATOM 520 C C . GLN A 1 72 ? 10.547 -7.782 -11.130 1.00 95.06 72 GLN A C 1
ATOM 522 O O . GLN A 1 72 ? 11.134 -8.844 -11.326 1.00 95.06 72 GLN A O 1
ATOM 527 N N . ARG A 1 73 ? 9.839 -7.169 -12.064 1.00 93.88 73 ARG A N 1
ATOM 528 C CA . ARG A 1 73 ? 9.648 -7.637 -13.427 1.00 93.88 73 ARG A CA 1
ATOM 529 C C . ARG A 1 73 ? 10.404 -6.724 -14.384 1.00 93.88 73 ARG A C 1
ATOM 531 O O . ARG A 1 73 ? 10.624 -5.548 -14.099 1.00 93.88 73 ARG A O 1
ATOM 538 N N . ALA A 1 74 ? 10.746 -7.255 -15.556 1.00 93.69 74 ALA A N 1
ATOM 539 C CA . ALA A 1 74 ? 11.435 -6.498 -16.604 1.00 93.69 74 ALA A CA 1
ATOM 540 C C . ALA A 1 74 ? 10.636 -5.274 -17.094 1.00 93.69 74 ALA A C 1
ATOM 542 O O . ALA A 1 74 ? 11.219 -4.306 -17.566 1.00 93.69 74 ALA A O 1
ATOM 543 N N . ASP A 1 75 ? 9.309 -5.301 -16.945 1.00 92.25 75 ASP A N 1
ATOM 544 C CA . ASP A 1 75 ? 8.410 -4.189 -17.261 1.00 92.25 75 ASP A CA 1
ATOM 545 C C . ASP A 1 75 ? 8.360 -3.109 -16.162 1.00 92.25 75 ASP A C 1
ATOM 547 O O . ASP A 1 75 ? 7.540 -2.204 -16.248 1.00 92.25 75 ASP A O 1
ATOM 551 N N . GLY A 1 76 ? 9.193 -3.193 -15.117 1.00 91.69 76 GLY A N 1
ATOM 552 C CA . GLY A 1 76 ? 9.192 -2.268 -13.976 1.00 91.69 76 GLY A CA 1
ATOM 553 C C . GLY A 1 76 ? 8.100 -2.550 -12.937 1.00 91.69 76 GLY A C 1
ATOM 554 O O . GLY A 1 76 ? 8.045 -1.887 -11.894 1.00 91.69 76 GLY A O 1
ATOM 555 N N . GLY A 1 77 ? 7.235 -3.539 -13.181 1.00 96.00 77 GLY A N 1
ATOM 556 C CA . GLY A 1 77 ? 6.270 -4.004 -12.197 1.00 96.00 77 GLY A CA 1
ATOM 557 C C . GLY A 1 77 ? 6.949 -4.670 -11.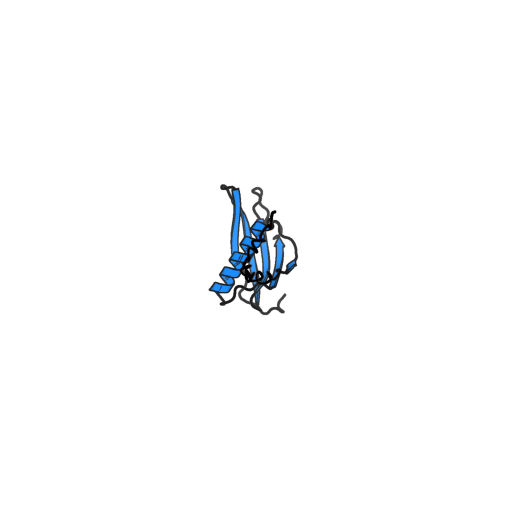003 1.00 96.00 77 GLY A C 1
ATOM 558 O O . GLY A 1 77 ? 8.006 -5.281 -11.131 1.00 96.00 77 GLY A O 1
ATOM 559 N N . HIS A 1 78 ? 6.352 -4.543 -9.824 1.00 97.62 78 HIS A N 1
ATOM 560 C CA . HIS A 1 78 ? 6.866 -5.134 -8.590 1.00 97.62 78 HIS A CA 1
ATOM 561 C C . HIS A 1 78 ? 5.752 -5.281 -7.552 1.00 97.62 78 HIS A C 1
ATOM 563 O O . HIS A 1 78 ? 4.642 -4.771 -7.717 1.00 97.62 78 HIS A O 1
ATOM 569 N N . THR A 1 79 ? 6.034 -6.021 -6.480 1.00 98.31 79 THR A N 1
ATOM 570 C CA . THR A 1 79 ? 5.100 -6.200 -5.366 1.00 98.31 79 THR A CA 1
ATOM 571 C C . THR A 1 79 ? 5.722 -5.729 -4.062 1.00 98.31 79 THR A C 1
ATOM 573 O O . THR A 1 79 ? 6.891 -5.977 -3.779 1.00 98.31 79 THR A O 1
ATOM 576 N N . GLU A 1 80 ? 4.914 -5.100 -3.221 1.00 98.50 80 GLU A N 1
ATOM 577 C CA . GLU A 1 80 ? 5.290 -4.663 -1.883 1.00 98.50 80 GLU A CA 1
ATOM 578 C C . GLU A 1 80 ? 4.318 -5.214 -0.840 1.00 98.50 80 GLU A C 1
ATOM 580 O O . GLU A 1 80 ? 3.149 -5.479 -1.125 1.00 98.50 80 GLU A O 1
ATOM 585 N N . ILE A 1 81 ? 4.802 -5.390 0.387 1.00 98.31 81 ILE A N 1
ATOM 586 C CA . ILE A 1 81 ? 3.975 -5.639 1.564 1.00 98.31 81 ILE A CA 1
ATOM 587 C C . ILE A 1 81 ? 4.009 -4.405 2.442 1.00 98.31 81 ILE A C 1
ATOM 589 O O . ILE A 1 81 ? 5.077 -3.985 2.888 1.00 98.31 81 ILE A O 1
ATOM 593 N N . TRP A 1 82 ? 2.835 -3.849 2.704 1.00 98.19 82 TRP A N 1
ATOM 594 C CA . TRP A 1 82 ? 2.665 -2.698 3.573 1.00 98.19 82 TRP A CA 1
ATOM 595 C C . TRP A 1 82 ? 1.952 -3.138 4.843 1.00 98.19 82 TRP A C 1
ATOM 597 O O . TRP A 1 82 ? 0.864 -3.714 4.795 1.00 98.19 82 TRP A O 1
ATOM 607 N N . THR A 1 83 ? 2.580 -2.893 5.987 1.00 97.69 83 THR A N 1
ATOM 608 C CA . THR A 1 83 ? 2.014 -3.173 7.307 1.00 97.69 83 THR A CA 1
ATOM 609 C C . THR A 1 83 ? 1.576 -1.857 7.924 1.00 97.69 83 THR A C 1
ATOM 611 O O . THR A 1 83 ? 2.407 -1.015 8.255 1.00 97.69 83 THR A O 1
ATOM 614 N N . LEU A 1 84 ? 0.269 -1.667 8.073 1.00 96.06 84 LEU A N 1
ATOM 615 C CA . LEU A 1 84 ? -0.305 -0.425 8.571 1.00 96.06 84 LEU A CA 1
ATOM 616 C C . LEU A 1 84 ? -0.874 -0.612 9.969 1.00 96.06 84 LEU A C 1
ATOM 618 O O . LEU A 1 84 ? -1.487 -1.636 10.268 1.00 96.06 84 LEU A O 1
ATOM 622 N N . ASN A 1 85 ? -0.725 0.421 10.792 1.00 94.88 85 ASN A N 1
ATOM 623 C CA . ASN A 1 85 ? -1.539 0.596 11.986 1.00 94.88 85 ASN A CA 1
ATOM 624 C C . ASN A 1 85 ? -2.671 1.559 11.621 1.00 94.88 85 ASN A C 1
ATOM 626 O O . ASN A 1 85 ? -2.439 2.759 11.463 1.00 94.88 85 ASN A O 1
ATOM 630 N N . ALA A 1 86 ? -3.879 1.032 11.461 1.00 91.19 86 ALA A N 1
ATOM 631 C CA . ALA A 1 86 ? -5.068 1.780 11.087 1.00 91.19 86 ALA A CA 1
ATOM 632 C C . ALA A 1 86 ? -6.191 1.505 12.089 1.00 91.19 86 ALA A C 1
ATOM 634 O O . ALA A 1 86 ? -6.507 0.353 12.381 1.00 91.19 86 ALA A O 1
ATOM 635 N N . CYS A 1 87 ? -6.810 2.564 12.614 1.00 89.06 87 CYS A N 1
ATOM 636 C CA . CYS A 1 87 ? -7.977 2.462 13.498 1.00 89.06 87 CYS A CA 1
ATOM 637 C C . CYS A 1 87 ? -7.776 1.522 14.699 1.00 89.06 87 CYS A C 1
ATOM 639 O O . CYS A 1 87 ? -8.589 0.631 14.937 1.00 89.06 87 CYS A O 1
ATOM 641 N N . ALA A 1 88 ? -6.662 1.700 15.417 1.00 88.38 88 ALA A N 1
ATOM 642 C CA . ALA A 1 88 ? -6.241 0.866 16.547 1.00 88.38 88 ALA A CA 1
ATOM 643 C C . ALA A 1 88 ? -6.049 -0.633 16.226 1.00 88.38 88 ALA A C 1
ATOM 645 O O . ALA A 1 88 ? -5.942 -1.452 17.137 1.00 88.38 88 ALA A O 1
ATOM 646 N N . ALA A 1 89 ? -5.947 -0.993 14.945 1.00 92.44 89 ALA A N 1
ATOM 647 C CA . ALA A 1 89 ? -5.640 -2.339 14.486 1.00 92.44 89 ALA A CA 1
ATOM 648 C C . ALA A 1 89 ? -4.413 -2.335 13.570 1.00 92.44 89 ALA A C 1
ATOM 650 O O . ALA A 1 89 ? -4.120 -1.354 12.886 1.00 92.44 89 ALA A O 1
ATOM 651 N N . LYS A 1 90 ? -3.701 -3.456 13.540 1.00 95.12 90 LYS A N 1
ATOM 652 C CA . LYS A 1 90 ? -2.633 -3.719 12.583 1.00 95.12 90 LYS A CA 1
ATOM 653 C C . LYS A 1 90 ? -3.179 -4.544 11.429 1.00 95.12 90 LYS A C 1
ATOM 655 O O . LYS A 1 90 ? -3.891 -5.522 11.651 1.00 95.12 90 LYS A O 1
ATOM 660 N N . GLN A 1 91 ? -2.827 -4.183 10.203 1.00 95.50 91 GLN A N 1
ATOM 661 C CA . GLN A 1 91 ? -3.238 -4.926 9.020 1.00 95.50 91 GLN A CA 1
ATOM 662 C C . GLN A 1 91 ? -2.148 -4.910 7.951 1.00 95.50 91 GLN A C 1
ATOM 664 O O . GLN A 1 91 ? -1.462 -3.906 7.758 1.00 95.50 91 GLN A O 1
ATOM 669 N N . ARG A 1 92 ? -1.979 -6.042 7.264 1.00 96.81 92 ARG A N 1
ATOM 670 C CA . ARG A 1 92 ? -1.017 -6.189 6.171 1.00 96.81 92 ARG A CA 1
ATOM 671 C C . ARG A 1 92 ? -1.733 -6.205 4.836 1.00 96.81 92 ARG A C 1
ATOM 673 O O . ARG A 1 92 ? -2.749 -6.882 4.679 1.00 96.81 92 ARG A O 1
ATOM 680 N N . PHE A 1 93 ? -1.147 -5.520 3.870 1.00 98.00 93 PHE A N 1
ATOM 681 C CA . PHE A 1 93 ? -1.631 -5.467 2.503 1.00 98.00 93 PHE A CA 1
ATOM 682 C C . PHE A 1 93 ? -0.504 -5.828 1.548 1.00 98.00 93 PHE A C 1
ATOM 684 O O . PHE A 1 93 ? 0.646 -5.444 1.756 1.00 98.00 93 PHE A O 1
ATOM 691 N N . ARG A 1 94 ? -0.844 -6.569 0.499 1.00 98.44 94 ARG A N 1
ATOM 692 C CA . ARG A 1 94 ? -0.001 -6.753 -0.674 1.00 98.44 94 ARG A CA 1
ATOM 693 C C . ARG A 1 94 ? -0.390 -5.706 -1.700 1.00 98.44 94 ARG A C 1
ATOM 695 O O . ARG A 1 94 ? -1.564 -5.616 -2.055 1.00 98.44 94 ARG A O 1
ATOM 702 N N . ILE A 1 95 ? 0.597 -4.955 -2.166 1.00 98.44 95 ILE A N 1
ATOM 703 C CA . ILE A 1 95 ? 0.434 -3.939 -3.195 1.00 98.44 95 ILE A CA 1
ATOM 704 C C . ILE A 1 95 ? 1.205 -4.394 -4.424 1.00 98.44 95 ILE A C 1
ATOM 706 O O . ILE A 1 95 ? 2.428 -4.479 -4.372 1.00 98.44 95 ILE A O 1
ATOM 710 N N . ALA A 1 96 ? 0.513 -4.729 -5.510 1.00 98.12 96 ALA A N 1
ATOM 711 C CA . ALA A 1 96 ? 1.172 -5.018 -6.784 1.00 98.12 96 ALA A CA 1
ATOM 712 C C . ALA A 1 96 ? 1.063 -3.786 -7.677 1.00 98.12 96 ALA A C 1
ATOM 714 O O . ALA A 1 96 ? -0.048 -3.330 -7.947 1.00 98.12 96 ALA A O 1
ATOM 715 N N . MET A 1 97 ? 2.206 -3.255 -8.105 1.00 98.00 97 MET A N 1
ATOM 716 C CA . MET A 1 97 ? 2.323 -2.038 -8.906 1.00 98.00 97 MET A CA 1
ATOM 717 C C . MET A 1 97 ? 2.923 -2.373 -10.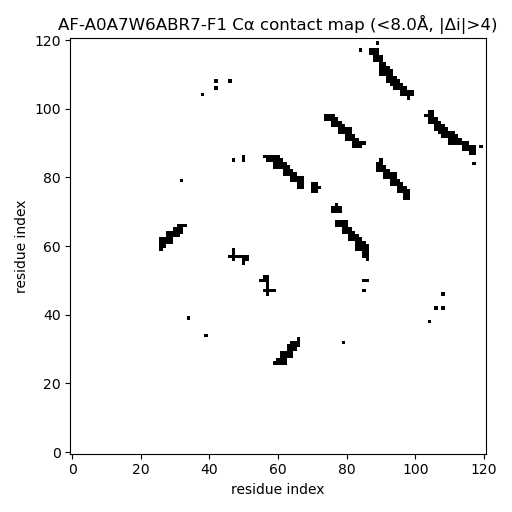267 1.00 98.00 97 MET A C 1
ATOM 719 O O . MET A 1 97 ? 3.774 -3.257 -10.381 1.00 98.00 97 MET A O 1
ATOM 723 N N . ARG A 1 98 ? 2.493 -1.661 -11.306 1.00 96.88 98 ARG A N 1
ATOM 724 C CA . ARG A 1 98 ? 3.014 -1.804 -12.671 1.00 96.88 98 ARG A CA 1
ATOM 725 C C . ARG A 1 98 ? 2.891 -0.487 -13.432 1.00 96.88 98 ARG A C 1
ATOM 727 O O . ARG A 1 98 ? 1.951 0.263 -13.164 1.00 96.88 98 ARG A O 1
ATOM 734 N N . PRO A 1 99 ? 3.763 -0.207 -14.409 1.00 95.75 99 PRO A N 1
ATOM 735 C CA . PRO A 1 99 ? 3.553 0.928 -15.297 1.00 95.75 99 PRO A CA 1
ATOM 736 C C . PRO A 1 99 ? 2.222 0.819 -16.046 1.00 95.75 99 PRO A C 1
ATOM 738 O O . PRO A 1 99 ? 1.823 -0.264 -16.482 1.00 95.75 99 PRO A O 1
ATOM 741 N N . SER A 1 100 ? 1.530 1.948 -16.180 1.00 94.56 100 SER A N 1
ATOM 742 C CA . SER A 1 100 ? 0.281 2.037 -16.937 1.00 94.56 100 SER A CA 1
ATOM 743 C C . SER A 1 100 ? 0.573 2.466 -18.380 1.00 94.56 100 SER A C 1
ATOM 745 O O . SER A 1 100 ? 1.349 3.403 -18.584 1.00 94.56 100 SER A O 1
ATOM 747 N N . PRO A 1 101 ? -0.083 1.882 -19.403 1.00 91.94 101 PRO A N 1
ATOM 748 C CA . PRO A 1 101 ? 0.072 2.326 -20.793 1.00 91.94 101 PRO A CA 1
ATOM 749 C C . PRO A 1 101 ? -0.440 3.757 -21.031 1.00 91.94 101 PRO A C 1
ATOM 751 O O . PRO A 1 101 ? -0.135 4.360 -22.053 1.00 91.94 101 PRO A O 1
ATOM 754 N N . ARG A 1 102 ? -1.212 4.312 -20.089 1.00 94.00 102 ARG A N 1
ATOM 755 C CA . ARG A 1 102 ? -1.715 5.696 -20.116 1.00 94.00 102 ARG A CA 1
ATOM 756 C C . ARG A 1 102 ? -0.752 6.699 -19.462 1.00 94.00 102 ARG A C 1
ATOM 758 O O . ARG A 1 102 ? -1.098 7.868 -19.330 1.00 94.00 102 ARG A O 1
ATOM 765 N N . GLY A 1 103 ? 0.429 6.243 -19.043 1.00 89.31 103 GLY A N 1
ATOM 766 C CA . GLY A 1 103 ? 1.341 6.988 -18.179 1.00 89.31 103 GLY A CA 1
ATOM 767 C C . GLY A 1 103 ? 1.035 6.780 -16.691 1.00 89.31 103 GLY A C 1
ATOM 768 O O . GLY A 1 103 ? -0.089 6.460 -16.306 1.00 89.31 103 GLY A O 1
ATOM 769 N N . GLY A 1 104 ? 2.056 6.945 -15.846 1.00 91.06 104 GLY A N 1
ATOM 770 C CA . GLY A 1 104 ? 1.970 6.672 -14.407 1.00 91.06 104 GLY A CA 1
ATOM 771 C C . GLY A 1 104 ? 2.019 5.177 -14.068 1.00 91.06 104 GLY A C 1
ATOM 772 O O . GLY A 1 104 ? 2.607 4.380 -14.804 1.00 91.06 104 GLY A O 1
ATOM 773 N N . SER A 1 105 ? 1.391 4.801 -12.951 1.00 94.94 105 SER A N 1
ATOM 774 C CA . SER A 1 105 ? 1.386 3.429 -12.432 1.00 94.94 105 SER A CA 1
ATOM 775 C C . SER A 1 105 ? -0.031 2.966 -12.120 1.00 94.94 105 SER A C 1
ATOM 777 O O . SER A 1 105 ? -0.775 3.661 -11.432 1.00 94.94 105 SER A O 1
ATOM 779 N N . ASP A 1 106 ? -0.382 1.766 -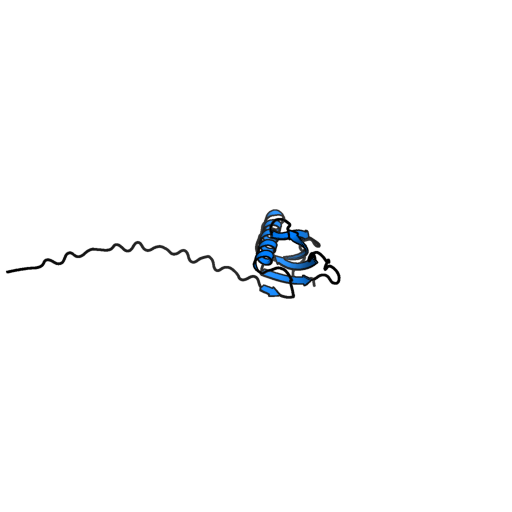12.572 1.00 96.44 106 ASP A N 1
ATOM 780 C CA . ASP A 1 106 ? -1.539 1.050 -12.046 1.00 96.44 106 ASP A CA 1
ATOM 781 C C . ASP A 1 106 ? -1.110 0.271 -10.795 1.00 96.44 106 ASP A C 1
ATOM 783 O O . ASP A 1 106 ? 0.029 -0.204 -10.696 1.00 96.44 106 ASP A O 1
ATOM 787 N N . TYR A 1 107 ? -2.037 0.070 -9.862 1.00 97.62 107 TYR A N 1
ATOM 788 C CA . TYR A 1 107 ? -1.794 -0.764 -8.694 1.00 97.62 107 TYR A CA 1
ATOM 789 C C . TYR A 1 107 ? -3.036 -1.538 -8.261 1.00 97.62 107 TYR A C 1
ATOM 791 O O . TYR A 1 107 ? -4.165 -1.226 -8.635 1.00 97.62 107 TYR A O 1
ATOM 799 N N . THR A 1 108 ? -2.810 -2.572 -7.458 1.00 98.00 108 THR A N 1
ATOM 800 C CA . THR A 1 108 ? -3.859 -3.340 -6.782 1.00 98.00 108 THR A CA 1
ATOM 801 C C . THR A 1 108 ? -3.519 -3.473 -5.307 1.00 98.00 108 THR A C 1
ATOM 803 O O . THR A 1 108 ? -2.349 -3.613 -4.952 1.00 98.00 108 THR A O 1
ATOM 806 N N . ILE A 1 109 ? -4.539 -3.431 -4.450 1.00 97.75 109 ILE A N 1
ATOM 807 C CA . ILE A 1 109 ? -4.413 -3.592 -2.999 1.00 97.75 109 ILE A CA 1
ATOM 808 C C . ILE A 1 109 ? -5.144 -4.871 -2.601 1.00 97.75 109 ILE A C 1
ATOM 810 O O . ILE A 1 109 ? -6.345 -5.002 -2.834 1.00 97.75 109 ILE A O 1
ATOM 814 N N . GLN A 1 110 ? -4.437 -5.799 -1.960 1.00 97.31 110 GLN A N 1
ATOM 815 C CA . GLN A 1 110 ? -5.018 -7.026 -1.424 1.00 97.31 110 GLN A CA 1
ATOM 816 C C . GLN A 1 110 ? -4.755 -7.118 0.086 1.00 97.31 110 GLN A C 1
ATOM 818 O O . GLN A 1 110 ? -3.589 -7.160 0.487 1.00 97.31 110 GLN A O 1
ATOM 823 N N . PRO A 1 111 ? -5.786 -7.186 0.949 1.00 95.62 111 PRO A N 1
ATOM 824 C CA . PRO A 1 111 ? -5.578 -7.467 2.365 1.00 95.62 111 PRO A CA 1
ATOM 825 C C . PRO A 1 111 ? -5.026 -8.890 2.527 1.00 95.62 111 PRO A C 1
ATOM 827 O O . PRO A 1 111 ? -5.594 -9.852 2.018 1.00 95.62 111 PRO A O 1
ATOM 830 N N . LEU A 1 112 ? -3.901 -9.024 3.227 1.00 95.81 112 LEU A N 1
ATOM 831 C CA . LEU A 1 112 ? -3.300 -10.321 3.560 1.00 95.81 112 LEU A CA 1
ATOM 832 C C . LEU A 1 112 ? -3.758 -10.840 4.918 1.00 95.81 112 LEU A C 1
ATOM 834 O O . LEU A 1 112 ? -3.693 -12.035 5.187 1.00 95.81 112 LEU A O 1
ATOM 838 N N . THR A 1 113 ? -4.183 -9.931 5.786 1.00 91.94 113 THR A N 1
ATOM 839 C CA . THR A 1 113 ? -4.684 -10.239 7.120 1.00 91.94 113 THR A CA 1
ATOM 840 C C . THR A 1 113 ? -5.995 -9.504 7.343 1.00 91.94 113 THR A C 1
ATOM 842 O O . THR A 1 113 ? -6.236 -8.448 6.752 1.00 91.94 113 THR A O 1
ATOM 845 N N . GLY A 1 114 ? -6.814 -10.019 8.259 1.00 89.38 114 GLY A N 1
ATOM 846 C CA . GLY A 1 114 ? -7.843 -9.205 8.898 1.00 89.38 114 GLY A CA 1
ATOM 847 C C . GLY A 1 114 ? -7.232 -8.139 9.816 1.00 89.38 114 GLY A C 1
ATOM 848 O O . GLY A 1 114 ? -6.011 -7.934 9.851 1.00 89.38 114 GLY A O 1
ATOM 849 N N . ARG A 1 115 ? -8.094 -7.486 10.599 1.00 89.06 115 ARG A N 1
ATOM 850 C CA . ARG A 1 115 ? -7.675 -6.590 11.680 1.00 89.06 115 ARG A CA 1
ATOM 851 C C . ARG A 1 115 ? -7.037 -7.399 12.805 1.00 89.06 115 ARG A C 1
ATOM 853 O O . ARG A 1 115 ? -7.708 -8.195 13.452 1.00 89.06 115 ARG A O 1
ATOM 860 N N . MET A 1 116 ? -5.750 -7.179 13.035 1.00 92.00 116 MET A N 1
ATOM 861 C CA . MET A 1 116 ? -4.998 -7.794 14.124 1.00 92.00 116 MET A CA 1
ATOM 862 C C . MET A 1 116 ? -4.784 -6.787 15.258 1.00 92.00 116 MET A C 1
ATOM 864 O O . MET A 1 116 ? -4.767 -5.577 15.015 1.00 92.00 116 MET A O 1
ATOM 868 N N . PRO A 1 117 ? -4.549 -7.250 16.492 1.00 89.44 117 PRO A N 1
ATOM 869 C CA . PRO A 1 117 ? -4.085 -6.372 17.554 1.00 89.44 117 PRO A CA 1
ATOM 870 C C . PRO A 1 117 ? -2.727 -5.722 17.245 1.00 89.44 117 PRO A C 1
ATOM 872 O O . PRO A 1 117 ? -1.871 -6.316 16.588 1.00 89.44 117 PRO A O 1
ATOM 875 N N . LEU A 1 118 ? -2.495 -4.512 17.763 1.00 88.69 118 LEU A N 1
ATOM 876 C CA . LEU A 1 118 ? -1.296 -3.712 17.452 1.00 88.69 118 LEU A CA 1
ATOM 877 C C . LEU A 1 118 ? 0.030 -4.359 17.893 1.00 88.69 118 LEU A C 1
ATOM 879 O O . LEU A 1 118 ? 1.075 -4.094 17.293 1.00 88.69 118 LEU A O 1
ATOM 883 N N . TRP A 1 119 ? -0.004 -5.211 18.919 1.00 86.62 119 TRP A N 1
ATOM 884 C CA . TRP A 1 119 ? 1.175 -5.876 19.486 1.00 86.62 119 TRP A CA 1
ATOM 885 C C . TRP A 1 119 ? 1.674 -7.079 18.672 1.00 86.62 119 TRP A C 1
ATOM 887 O O . TRP A 1 119 ? 2.780 -7.559 18.915 1.00 86.62 119 TRP A O 1
ATOM 897 N N . VAL A 1 120 ? 0.898 -7.560 17.697 1.00 82.81 120 VAL A N 1
ATOM 898 C CA . VAL A 1 120 ? 1.302 -8.670 16.817 1.00 82.81 120 VAL A CA 1
ATOM 899 C C . VAL A 1 120 ? 2.412 -8.195 15.879 1.00 82.81 120 VAL A C 1
ATOM 901 O O . VAL A 1 120 ? 2.280 -7.123 15.294 1.00 82.81 120 VAL A O 1
ATOM 904 N N . ARG A 1 121 ? 3.513 -8.942 15.744 1.00 70.94 121 ARG A N 1
ATOM 905 C CA . ARG A 1 121 ? 4.630 -8.591 14.845 1.00 70.94 121 ARG A CA 1
ATOM 906 C C . ARG A 1 121 ? 4.387 -9.040 13.405 1.00 70.94 121 ARG A C 1
ATOM 908 O O . ARG A 1 121 ? 3.909 -10.175 13.207 1.00 70.94 121 ARG A O 1
#

Secondary structure (DSSP, 8-state):
---------------------------EEEE---S-HHHHHHHHHHHHHHHHHHHS---EEEEEEEEPTT---TTS-EEEEEEEEETTEEEEEEEEEEE-TTSSEEEEEEE-S--B-TT--

Mean predicted aligned error: 10.4 Å

Sequence (121 aa):
MKRMTLIATAIVAAACVAGQPAAAYQIRTTGRTMASPQLAADVLNDIARYSKTTGGCSFIYSADMRIVPDSQRADGGHTEIWTLNACAAKQRFRIAMRPSPRGGSDYTIQPLTGRMPLWVR

Organism: NCBI:txid413712

Solvent-accessible surface area (backbone atoms only — not comparable to full-atom values): 7326 Å² total; per-residue (Å²): 142,82,89,82,82,82,81,84,78,83,78,80,76,78,78,74,80,72,72,70,72,76,74,78,79,76,59,48,72,45,80,46,74,89,60,52,76,65,58,45,51,51,54,51,52,51,52,23,49,51,34,30,76,78,67,76,38,50,52,61,58,30,38,40,31,36,66,44,85,91,39,67,42,97,77,69,22,34,35,31,41,37,42,30,38,37,69,86,19,25,36,37,30,40,38,43,38,31,67,32,98,87,60,70,67,44,72,47,83,41,75,75,48,67,82,35,62,68,86,67,129

pLDDT: mean 85.08, std 18.06, range [37.53, 98.5]

Radius of gyration: 24.22 Å; Cα contacts (8 Å, |Δi|>4): 179; chains: 1; bounding box: 28×91×40 Å

Foldseek 3Di:
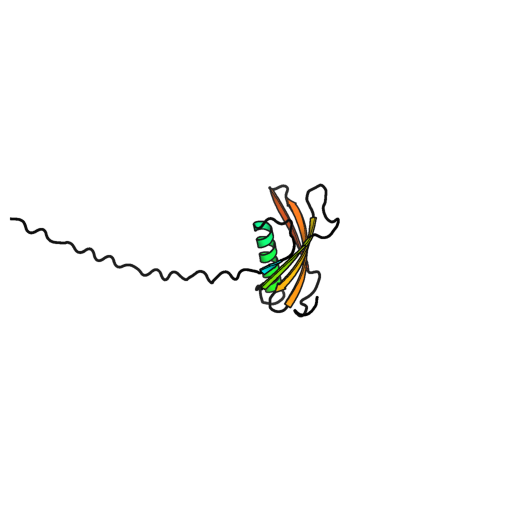DDDDDDDDDDDPPDPPPPPPPPPPQDAAEEEDDPDDPVRVVVVLQVVLVVCCVPPVGSAWRYKYKAWDPPQQDPQRKGKIWIWTCTPQFIWIWIKTWGADPVGDIDIDIGTPDDTHHPPDD